Protein AF-A0A2D7NLL8-F1 (afdb_monomer_lite)

Sequence (76 aa):
MRDHDFSATERHEPSKPLTRFEDGTLFFLLIIALGVIGIAIYLFIPKVQHFTYDPGTGKAYRQWTYGTVDVVDPDS

Secondary structure (DSSP, 8-state):
-----TT--------PPPPHHHHHHHHHHHHHHHHHHHHHHHHHS---EEEEEETTTTEEEEEETTS-EEEE-S--

Radius of gyration: 28.65 Å; chains: 1; bounding box: 51×57×63 Å

Foldseek 3Di:
DDDDPPVPPPPPVPDDPDDPVVVVVVVVVVVVVVVVVVVVCVVPVDWDWDWDADPVVRWIWIDTPPDDIDTDDPPD

pLDDT: mean 76.75, std 13.4, range [46.59, 96.19]

Structure (mmCIF, N/CA/C/O backbone):
data_AF-A0A2D7NLL8-F1
#
_entry.id   AF-A0A2D7NLL8-F1
#
loop_
_atom_site.group_PDB
_atom_site.id
_atom_site.type_symbol
_atom_site.label_atom_id
_atom_site.label_alt_id
_atom_site.label_comp_id
_atom_site.label_asym_id
_atom_site.label_entity_id
_atom_site.label_seq_id
_atom_site.pdbx_PDB_ins_code
_atom_site.Cartn_x
_atom_site.Cartn_y
_atom_site.Cartn_z
_atom_site.occupancy
_atom_site.B_iso_or_equiv
_atom_site.auth_seq_id
_atom_site.auth_comp_id
_atom_site.auth_asym_id
_atom_site.auth_atom_id
_atom_site.pdbx_PDB_model_num
ATOM 1 N N . MET A 1 1 ? 20.639 -49.878 -21.279 1.00 46.59 1 MET A N 1
ATOM 2 C CA . MET A 1 1 ? 21.461 -48.875 -21.985 1.00 46.59 1 MET A CA 1
ATOM 3 C C . MET A 1 1 ? 20.568 -47.680 -22.240 1.00 46.59 1 MET A C 1
ATOM 5 O O . MET A 1 1 ? 19.437 -47.878 -22.659 1.00 46.59 1 MET A O 1
ATOM 9 N N . ARG A 1 2 ? 21.014 -46.512 -21.774 1.00 52.06 2 ARG A N 1
ATOM 10 C CA . ARG A 1 2 ? 20.312 -45.226 -21.804 1.00 52.06 2 ARG A CA 1
ATOM 11 C C . ARG A 1 2 ? 20.727 -44.502 -23.073 1.00 52.06 2 ARG A C 1
ATOM 13 O O . ARG A 1 2 ? 21.916 -44.219 -23.182 1.00 52.06 2 ARG A O 1
ATOM 20 N N . ASP A 1 3 ? 19.753 -44.079 -23.859 1.00 56.41 3 ASP A N 1
ATOM 21 C CA . ASP A 1 3 ? 19.941 -43.002 -24.819 1.00 56.41 3 ASP A CA 1
ATOM 22 C C . ASP A 1 3 ? 19.047 -41.862 -24.321 1.00 56.41 3 ASP A C 1
ATOM 24 O O . ASP A 1 3 ? 17.831 -41.862 -24.491 1.00 56.41 3 ASP A O 1
ATOM 28 N N . HIS A 1 4 ? 19.638 -40.971 -23.522 1.00 57.41 4 HIS A N 1
ATOM 29 C CA . HIS A 1 4 ? 18.991 -39.720 -23.136 1.00 57.41 4 HIS A CA 1
ATOM 30 C C . HIS A 1 4 ? 19.110 -38.779 -24.329 1.00 57.41 4 HIS A C 1
ATOM 32 O O . HIS A 1 4 ? 20.199 -38.277 -24.606 1.00 57.41 4 HIS A O 1
ATOM 38 N N . ASP A 1 5 ? 18.003 -38.560 -25.031 1.00 59.72 5 ASP A N 1
ATOM 39 C CA . ASP A 1 5 ? 17.893 -37.540 -26.069 1.00 59.72 5 ASP A CA 1
ATOM 40 C C . ASP A 1 5 ? 18.037 -36.145 -25.442 1.00 59.72 5 ASP A C 1
ATOM 42 O O . ASP A 1 5 ? 17.078 -35.508 -25.012 1.00 59.72 5 ASP A O 1
ATOM 46 N N . PHE A 1 6 ? 19.268 -35.637 -25.408 1.00 54.44 6 PHE A N 1
ATOM 47 C CA . PHE A 1 6 ? 19.598 -34.255 -25.042 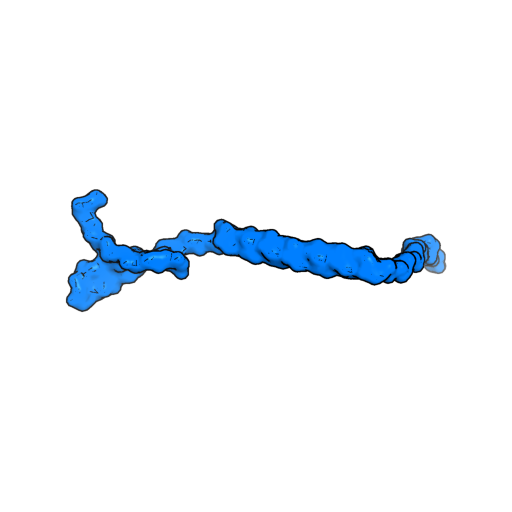1.00 54.44 6 PHE A CA 1
ATOM 48 C C . PHE A 1 6 ? 19.279 -33.247 -26.168 1.00 54.44 6 PHE A C 1
ATOM 50 O O . PHE A 1 6 ? 19.878 -32.175 -26.232 1.00 54.44 6 PHE A O 1
ATOM 57 N N . SER A 1 7 ? 18.332 -33.546 -27.068 1.00 52.56 7 SER A N 1
ATOM 58 C CA . SER A 1 7 ? 17.968 -32.625 -28.158 1.00 52.56 7 SER A CA 1
ATOM 59 C C . SER A 1 7 ? 16.995 -31.520 -27.729 1.00 52.56 7 SER A C 1
ATOM 61 O O . SER A 1 7 ? 16.695 -30.631 -28.524 1.00 52.56 7 SER A O 1
ATOM 63 N N . ALA A 1 8 ? 16.527 -31.531 -26.479 1.00 54.25 8 ALA A N 1
ATOM 64 C CA . ALA A 1 8 ? 15.824 -30.410 -25.858 1.00 54.25 8 ALA A CA 1
ATOM 65 C C . ALA A 1 8 ? 16.816 -29.359 -25.331 1.00 54.25 8 ALA A C 1
ATOM 67 O O . ALA A 1 8 ? 16.641 -28.810 -24.246 1.00 54.25 8 ALA A O 1
ATOM 68 N N . THR A 1 9 ? 17.894 -29.097 -26.077 1.00 57.19 9 THR A N 1
ATOM 69 C CA . THR A 1 9 ? 18.710 -27.914 -25.829 1.00 57.19 9 THR A CA 1
ATOM 70 C C . THR A 1 9 ? 17.818 -26.729 -26.162 1.00 57.19 9 THR A C 1
ATOM 72 O O . THR A 1 9 ? 17.560 -26.446 -27.333 1.00 57.19 9 THR A O 1
ATOM 75 N N . GLU A 1 10 ? 17.258 -26.112 -25.124 1.00 58.94 10 GLU A N 1
ATOM 76 C CA . GLU A 1 10 ? 16.553 -24.844 -25.197 1.00 58.94 10 GLU A CA 1
ATOM 77 C C . GLU A 1 10 ? 17.318 -23.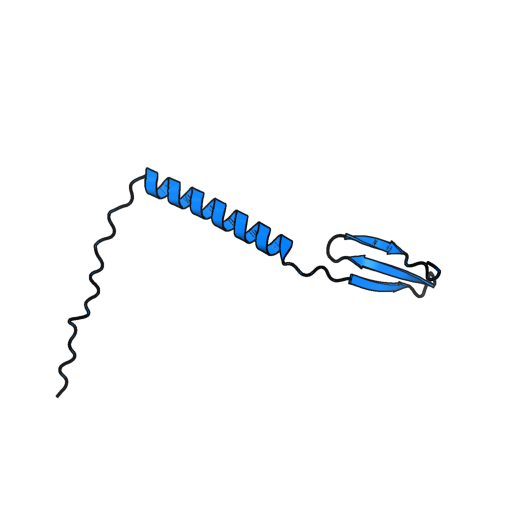947 -26.169 1.00 58.94 10 GLU A C 1
ATOM 79 O O . GLU A 1 10 ? 18.470 -23.582 -25.920 1.00 58.94 10 GLU A O 1
ATOM 84 N N . ARG A 1 11 ? 16.709 -23.621 -27.316 1.00 54.62 11 ARG A N 1
ATOM 85 C CA . ARG A 1 11 ? 17.175 -22.492 -28.113 1.00 54.62 11 ARG A CA 1
ATOM 86 C C . ARG A 1 11 ? 16.923 -21.267 -27.249 1.00 54.62 11 ARG A C 1
ATOM 88 O O . ARG A 1 11 ? 15.885 -20.626 -27.363 1.00 54.62 11 ARG A O 1
ATOM 95 N N . HIS A 1 12 ? 17.852 -20.970 -26.351 1.00 58.28 12 HIS A N 1
ATOM 96 C CA . HIS A 1 12 ? 18.050 -19.617 -25.884 1.00 58.28 12 HIS A CA 1
ATOM 97 C C . HIS A 1 12 ? 18.452 -18.837 -27.129 1.00 58.28 12 HIS A C 1
ATOM 99 O O . HIS A 1 12 ? 19.625 -18.773 -27.498 1.00 58.28 12 HIS A O 1
ATOM 105 N N . GLU A 1 13 ? 17.448 -18.333 -27.847 1.00 62.81 13 GLU A N 1
ATOM 106 C CA . GLU A 1 13 ? 17.672 -17.253 -28.788 1.00 62.81 13 GLU A CA 1
ATOM 107 C C . GLU A 1 13 ? 18.451 -16.193 -28.010 1.00 62.81 13 GLU A C 1
ATOM 109 O O . GLU A 1 13 ? 18.005 -15.796 -26.927 1.00 62.81 13 GLU A O 1
ATOM 114 N N . PRO A 1 14 ? 19.652 -15.806 -28.470 1.00 58.41 14 PRO A N 1
ATOM 115 C CA . PRO A 1 14 ? 20.434 -14.818 -27.760 1.00 58.41 14 PRO A CA 1
ATOM 116 C C . PRO A 1 14 ? 19.577 -13.561 -27.691 1.00 58.41 14 PRO A C 1
ATOM 118 O O . PRO A 1 14 ? 19.275 -12.954 -28.720 1.00 58.41 14 PRO A O 1
ATOM 121 N N . SER A 1 15 ? 19.132 -13.216 -26.480 1.00 66.44 15 SER A N 1
ATOM 122 C CA . SER A 1 15 ? 18.328 -12.028 -26.238 1.00 66.44 15 SER A CA 1
ATOM 123 C C . SER A 1 15 ? 19.096 -10.857 -26.826 1.00 66.44 15 SER A C 1
ATOM 125 O O . SER A 1 15 ? 20.208 -10.554 -26.379 1.00 66.44 15 SER A O 1
ATOM 127 N N . LYS A 1 16 ? 18.546 -10.254 -27.883 1.00 72.50 16 LYS A N 1
ATOM 128 C CA . LYS A 1 16 ? 19.155 -9.097 -28.529 1.00 72.50 16 LYS A CA 1
ATOM 129 C C . LYS A 1 16 ? 19.458 -8.069 -27.432 1.00 72.50 16 LYS A C 1
ATOM 131 O O . LYS A 1 16 ? 18.579 -7.823 -26.604 1.00 72.50 16 LYS A O 1
ATOM 136 N N . PRO A 1 17 ? 20.675 -7.500 -27.383 1.00 70.69 17 PRO A N 1
ATOM 137 C CA . PRO A 1 17 ? 20.992 -6.497 -26.379 1.00 70.69 17 PRO A CA 1
ATOM 138 C C . PRO A 1 17 ? 19.985 -5.357 -26.511 1.00 70.69 17 PRO A C 1
ATOM 140 O O . PRO A 1 17 ? 19.829 -4.797 -27.602 1.00 70.69 17 PRO A O 1
ATOM 143 N N . LEU A 1 18 ? 19.272 -5.072 -25.419 1.00 69.69 18 LEU A N 1
ATOM 144 C CA . LEU A 1 18 ? 18.246 -4.043 -25.416 1.00 69.69 18 LEU A CA 1
ATOM 145 C C . LEU A 1 18 ? 18.878 -2.701 -25.767 1.00 69.69 18 LEU A C 1
ATOM 147 O O . LEU A 1 18 ? 19.951 -2.325 -25.284 1.00 69.69 18 LEU A O 1
ATOM 151 N N . THR A 1 19 ? 18.198 -1.966 -26.630 1.00 80.69 19 THR A N 1
ATOM 152 C CA . THR A 1 19 ? 18.539 -0.576 -26.895 1.00 80.69 19 THR A CA 1
ATOM 153 C C . THR A 1 19 ? 18.276 0.256 -25.637 1.00 80.69 19 THR A C 1
ATOM 155 O O . THR A 1 19 ? 17.393 -0.053 -24.838 1.00 80.69 19 THR A O 1
ATOM 158 N N . ARG A 1 20 ? 19.001 1.369 -25.469 1.00 79.38 20 ARG A N 1
ATOM 159 C CA . ARG A 1 20 ? 18.816 2.287 -24.322 1.00 79.38 20 ARG A CA 1
ATOM 160 C C . ARG A 1 20 ? 17.365 2.770 -24.155 1.00 79.38 20 ARG A C 1
ATOM 162 O O . ARG A 1 20 ? 16.960 3.136 -23.059 1.00 79.38 20 ARG A O 1
ATOM 169 N N . PHE A 1 21 ? 16.594 2.785 -25.242 1.00 79.38 21 PHE A N 1
ATOM 170 C CA . PHE A 1 21 ? 15.181 3.153 -25.238 1.00 79.38 21 PHE A CA 1
ATOM 171 C C . PHE A 1 21 ? 14.279 2.040 -24.683 1.00 79.38 21 PHE A C 1
ATOM 173 O O . PHE A 1 21 ? 13.362 2.320 -23.911 1.00 79.38 21 PHE A O 1
ATOM 180 N N . GLU A 1 22 ? 14.542 0.784 -25.046 1.00 84.38 22 GLU A N 1
ATOM 181 C CA . GLU A 1 22 ? 13.801 -0.369 -24.521 1.00 84.38 22 GLU A CA 1
ATOM 182 C C . GLU A 1 22 ? 14.060 -0.535 -23.019 1.00 84.38 22 GLU A C 1
ATOM 184 O O . GLU A 1 22 ? 13.119 -0.756 -22.262 1.00 84.38 22 GLU A O 1
ATOM 189 N N . ASP A 1 23 ? 15.301 -0.318 -22.576 1.00 84.81 23 ASP A N 1
ATOM 190 C CA . ASP A 1 23 ? 15.673 -0.339 -21.157 1.00 84.81 23 ASP A CA 1
ATOM 191 C C . ASP A 1 23 ? 14.949 0.760 -20.353 1.00 84.81 23 ASP A C 1
ATOM 193 O O . ASP A 1 23 ? 14.330 0.499 -19.320 1.00 84.81 23 ASP A O 1
ATOM 197 N N . GLY A 1 24 ? 14.901 1.986 -20.891 1.00 86.69 24 GLY A N 1
ATOM 198 C CA . GLY A 1 24 ? 14.111 3.071 -20.302 1.00 86.69 24 GLY A CA 1
ATOM 199 C C . GLY A 1 24 ? 12.615 2.745 -20.239 1.00 86.69 24 GLY A C 1
ATOM 200 O O . GLY A 1 24 ? 11.967 2.986 -19.222 1.00 86.69 24 GLY A O 1
ATOM 201 N N . THR A 1 25 ? 12.064 2.147 -21.296 1.00 91.00 25 THR A N 1
ATOM 202 C CA . THR A 1 25 ? 10.650 1.743 -21.342 1.00 91.00 25 THR A CA 1
ATOM 203 C C . THR A 1 25 ? 10.332 0.688 -20.282 1.00 91.00 25 THR A C 1
ATOM 205 O O . THR A 1 25 ? 9.336 0.818 -19.569 1.00 91.00 25 THR A O 1
ATOM 208 N N . LEU A 1 26 ? 11.191 -0.322 -20.123 1.00 90.44 26 LEU A N 1
ATOM 209 C CA . LEU A 1 26 ? 11.046 -1.341 -19.082 1.00 90.44 26 LEU A CA 1
ATOM 210 C C . LEU A 1 26 ? 11.109 -0.740 -17.677 1.00 90.44 26 LEU A C 1
ATOM 212 O O . LEU A 1 26 ? 10.320 -1.127 -16.816 1.00 90.44 26 LEU A O 1
ATOM 216 N N . PHE A 1 27 ? 11.981 0.243 -17.454 1.00 91.38 27 PHE A N 1
ATOM 217 C CA . PHE A 1 27 ? 12.047 0.955 -16.181 1.00 91.38 27 PHE A CA 1
ATOM 218 C C . PHE A 1 27 ? 10.741 1.701 -15.860 1.00 91.38 27 PHE A C 1
ATOM 220 O O . PHE A 1 27 ? 10.221 1.593 -14.749 1.00 91.38 27 PHE A O 1
ATOM 227 N N . PHE A 1 28 ? 10.150 2.404 -16.832 1.00 93.56 28 PHE A N 1
ATOM 228 C CA . PHE A 1 28 ? 8.850 3.055 -16.632 1.00 93.56 28 PHE A CA 1
ATOM 229 C C . PHE A 1 28 ? 7.720 2.047 -16.397 1.00 93.56 28 PHE A C 1
ATOM 231 O O . PHE A 1 28 ? 6.891 2.260 -15.511 1.00 93.56 28 PHE A O 1
ATOM 238 N N . LEU A 1 29 ? 7.700 0.934 -17.135 1.00 95.31 29 LEU A N 1
ATOM 239 C CA . LEU A 1 29 ? 6.730 -0.142 -16.913 1.00 95.31 29 LEU A CA 1
ATOM 240 C C . LEU A 1 29 ? 6.859 -0.743 -15.510 1.00 95.31 29 LEU A C 1
ATOM 242 O O . LEU A 1 29 ? 5.841 -0.998 -14.868 1.00 95.31 29 LEU A O 1
ATOM 246 N N . LEU A 1 30 ? 8.084 -0.904 -15.003 1.00 95.44 30 LEU A N 1
ATOM 247 C CA . LEU A 1 30 ? 8.331 -1.354 -13.635 1.00 95.44 30 LEU A CA 1
ATOM 248 C C . LEU A 1 30 ? 7.755 -0.371 -12.606 1.00 95.44 30 LEU A C 1
ATOM 250 O O . LEU A 1 30 ? 7.074 -0.798 -11.676 1.00 95.44 30 LEU A O 1
ATOM 254 N N . ILE A 1 31 ? 7.973 0.936 -12.781 1.00 95.69 31 ILE A N 1
ATOM 255 C CA . ILE A 1 31 ? 7.409 1.961 -11.885 1.00 95.69 31 ILE A CA 1
ATOM 256 C C . ILE A 1 31 ? 5.879 1.902 -11.887 1.00 95.69 31 ILE A C 1
ATOM 258 O O . ILE A 1 31 ? 5.259 1.930 -10.824 1.00 95.69 31 ILE A O 1
ATOM 262 N N . ILE A 1 32 ? 5.266 1.793 -13.068 1.00 96.00 32 ILE A N 1
ATOM 263 C CA . ILE A 1 32 ? 3.808 1.688 -13.198 1.00 96.00 32 ILE A CA 1
ATOM 264 C C . ILE A 1 32 ? 3.306 0.425 -12.493 1.00 96.00 32 ILE A C 1
ATOM 266 O O . ILE A 1 32 ? 2.353 0.502 -11.719 1.00 96.00 32 ILE A O 1
ATOM 270 N N . ALA A 1 33 ? 3.962 -0.718 -12.705 1.00 96.19 33 ALA A N 1
ATOM 271 C CA . ALA A 1 33 ? 3.597 -1.975 -12.061 1.00 96.19 33 ALA A CA 1
ATOM 272 C C . ALA A 1 33 ? 3.655 -1.864 -10.530 1.00 96.19 33 ALA A C 1
ATOM 274 O O . ALA A 1 33 ? 2.704 -2.249 -9.851 1.00 96.19 33 ALA A O 1
ATOM 275 N N . LEU A 1 34 ? 4.719 -1.267 -9.982 1.00 95.62 34 LEU A N 1
ATOM 276 C CA . LEU A 1 34 ? 4.841 -1.016 -8.544 1.00 95.62 34 LEU A CA 1
ATOM 277 C C . LEU A 1 34 ? 3.736 -0.084 -8.026 1.00 95.62 34 LEU A C 1
ATOM 279 O O . LEU A 1 34 ? 3.161 -0.346 -6.970 1.00 95.62 34 LEU A O 1
ATOM 283 N N . GLY A 1 35 ? 3.393 0.962 -8.782 1.00 95.00 35 GLY A N 1
ATOM 284 C CA . GLY A 1 35 ? 2.291 1.864 -8.447 1.00 95.00 35 GLY A CA 1
ATOM 285 C C . GLY A 1 35 ? 0.941 1.146 -8.389 1.00 95.00 35 GLY A C 1
ATOM 286 O O . GLY A 1 35 ? 0.203 1.294 -7.414 1.00 95.00 35 GLY A O 1
ATOM 287 N N . VAL A 1 36 ? 0.636 0.316 -9.390 1.00 95.75 36 VAL A N 1
ATOM 288 C CA . VAL A 1 36 ? -0.606 -0.475 -9.439 1.00 95.75 36 VAL A CA 1
ATOM 289 C C . VAL A 1 36 ? -0.674 -1.467 -8.278 1.00 95.75 36 VAL A C 1
ATOM 291 O O . VAL A 1 36 ? -1.714 -1.565 -7.628 1.00 95.75 36 VAL A O 1
ATOM 294 N N . ILE A 1 37 ? 0.428 -2.158 -7.968 1.00 94.38 37 ILE A N 1
ATOM 295 C CA . ILE A 1 37 ? 0.505 -3.073 -6.820 1.00 94.38 37 ILE A CA 1
ATOM 296 C C . ILE A 1 37 ? 0.247 -2.316 -5.510 1.00 94.38 37 ILE A C 1
ATOM 298 O O . ILE A 1 37 ? -0.539 -2.778 -4.685 1.00 94.38 37 ILE A O 1
ATOM 302 N N . GLY A 1 38 ? 0.847 -1.137 -5.328 1.00 92.06 38 GLY A N 1
ATOM 303 C CA . GLY A 1 38 ? 0.628 -0.307 -4.142 1.00 92.06 38 GLY A CA 1
ATOM 304 C C . GLY A 1 38 ? -0.833 0.119 -3.971 1.00 92.06 38 GLY A C 1
ATOM 305 O O . GLY A 1 38 ? -1.386 0.007 -2.876 1.00 92.06 38 GLY A O 1
ATOM 306 N N . ILE A 1 39 ? -1.486 0.543 -5.059 1.00 90.88 39 ILE A N 1
ATOM 307 C CA . ILE A 1 39 ? -2.914 0.902 -5.053 1.00 90.88 39 ILE A CA 1
ATOM 308 C C . ILE A 1 39 ? -3.775 -0.320 -4.728 1.00 90.88 39 ILE A C 1
ATOM 310 O O . ILE A 1 39 ? -4.686 -0.223 -3.907 1.00 90.88 39 ILE A O 1
ATOM 314 N N . ALA A 1 40 ? -3.483 -1.472 -5.333 1.00 90.75 40 ALA A N 1
ATOM 315 C CA . ALA A 1 40 ? -4.205 -2.705 -5.049 1.00 90.75 40 ALA A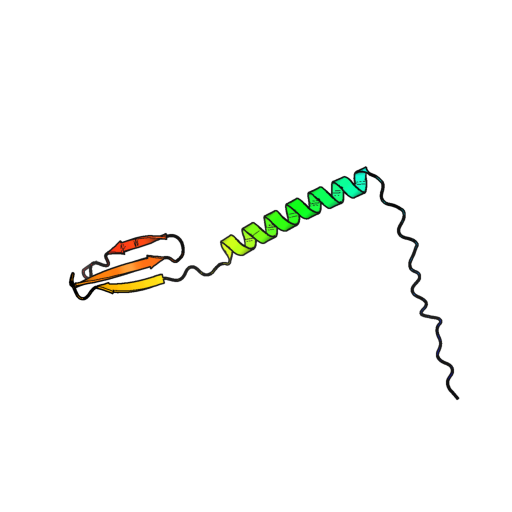 CA 1
ATOM 316 C C . ALA A 1 40 ? -4.103 -3.060 -3.560 1.00 90.75 40 ALA A C 1
ATOM 318 O O . ALA A 1 40 ? -5.125 -3.248 -2.908 1.00 90.75 40 ALA A O 1
ATOM 319 N N . ILE A 1 41 ? -2.897 -3.056 -2.988 1.00 88.44 41 ILE A N 1
ATOM 320 C CA . ILE A 1 41 ? -2.700 -3.301 -1.554 1.00 88.44 41 ILE A CA 1
ATOM 321 C C . ILE A 1 41 ? -3.541 -2.326 -0.724 1.00 88.44 41 ILE A C 1
ATOM 323 O O . ILE A 1 41 ? -4.296 -2.764 0.135 1.00 88.44 41 ILE A O 1
ATOM 327 N N . TYR A 1 42 ? -3.489 -1.024 -1.010 1.00 83.50 42 TYR A N 1
ATOM 328 C CA . TYR A 1 42 ? -4.285 -0.032 -0.283 1.00 83.50 42 TYR A CA 1
ATOM 329 C C . TYR A 1 42 ? -5.797 -0.316 -0.323 1.00 83.50 42 TYR A C 1
ATOM 331 O O . TYR A 1 42 ? -6.477 -0.188 0.695 1.00 83.50 42 TYR A O 1
ATOM 339 N N . LEU A 1 43 ? -6.327 -0.716 -1.481 1.00 85.44 43 LEU A N 1
ATOM 340 C CA . LEU A 1 43 ? -7.752 -1.010 -1.651 1.00 85.44 43 LEU A CA 1
ATOM 341 C C . LEU A 1 43 ? -8.175 -2.329 -0.993 1.00 85.44 43 LEU A C 1
ATOM 343 O O . LEU A 1 43 ? -9.308 -2.431 -0.524 1.00 85.44 43 LEU A O 1
ATOM 347 N N . PHE A 1 44 ? -7.287 -3.325 -0.965 1.00 84.12 44 PHE A N 1
ATOM 348 C CA . PHE A 1 44 ? -7.584 -4.671 -0.471 1.00 84.12 44 PHE A CA 1
ATOM 349 C C . PHE A 1 44 ? -7.133 -4.926 0.969 1.00 84.12 44 PHE A C 1
ATOM 351 O O . PHE A 1 44 ? -7.436 -5.991 1.508 1.00 84.12 44 PHE A O 1
ATOM 358 N N . ILE A 1 45 ? -6.452 -3.980 1.623 1.00 82.00 45 ILE A N 1
ATOM 359 C CA . ILE A 1 45 ? -6.209 -4.080 3.061 1.00 82.00 45 ILE A CA 1
ATOM 360 C C . ILE A 1 45 ? -7.572 -4.089 3.780 1.00 82.00 45 ILE A C 1
ATOM 362 O O . ILE A 1 45 ? -8.344 -3.129 3.661 1.00 82.00 45 ILE A O 1
ATOM 366 N N . PRO A 1 46 ? -7.889 -5.153 4.541 1.00 76.75 46 PRO A N 1
ATOM 367 C CA . PRO A 1 46 ? -9.160 -5.252 5.236 1.00 76.75 46 PRO A CA 1
ATOM 368 C C . PRO A 1 46 ? -9.269 -4.136 6.275 1.00 76.75 46 PRO A C 1
ATOM 370 O O . PRO A 1 46 ? -8.411 -3.977 7.144 1.00 76.75 46 PRO A O 1
ATOM 373 N N . LYS A 1 47 ? -10.350 -3.360 6.193 1.00 74.62 47 LYS A N 1
ATOM 374 C CA . LYS A 1 47 ? -10.685 -2.369 7.217 1.00 74.62 47 LYS A CA 1
ATOM 375 C C . LYS A 1 47 ? -11.347 -3.099 8.377 1.00 74.62 47 LYS A C 1
ATOM 377 O O . LYS A 1 47 ? -12.473 -3.571 8.241 1.00 74.62 47 LYS A O 1
ATOM 382 N N . VAL A 1 48 ? -10.648 -3.198 9.503 1.00 75.88 48 VAL A N 1
ATOM 383 C CA . VAL A 1 48 ? -11.165 -3.843 10.712 1.00 75.88 48 VAL A CA 1
ATOM 384 C C . 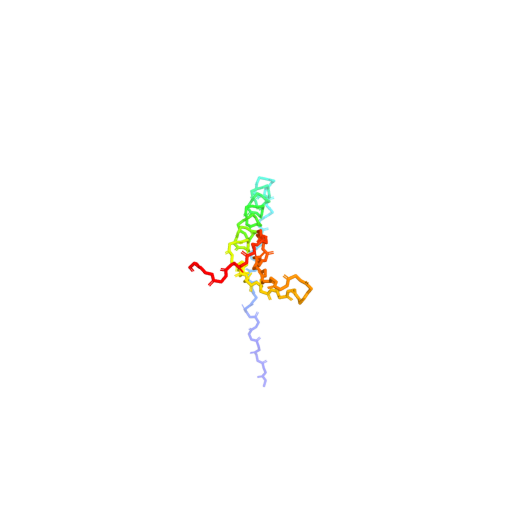VAL A 1 48 ? -11.727 -2.774 11.648 1.00 75.88 48 VAL A C 1
ATOM 386 O O . VAL A 1 48 ? -11.156 -1.691 11.806 1.00 75.88 48 VAL A O 1
ATOM 389 N N . GLN A 1 49 ? -12.885 -3.064 12.238 1.00 81.50 49 GLN A N 1
ATOM 390 C CA . GLN A 1 49 ? -13.439 -2.277 13.336 1.00 81.50 49 GLN A CA 1
ATOM 391 C C . GLN A 1 49 ? -12.935 -2.854 14.654 1.00 81.50 49 GLN A C 1
ATOM 393 O O . GLN A 1 49 ? -13.088 -4.047 14.913 1.00 81.50 49 GLN A O 1
ATOM 398 N N . HIS A 1 50 ? -12.371 -1.998 15.495 1.00 80.62 50 HIS A N 1
ATOM 399 C CA . HIS A 1 50 ? -11.979 -2.329 16.854 1.00 80.62 50 HIS A CA 1
ATOM 400 C C . HIS A 1 50 ? -12.923 -1.623 17.820 1.00 80.62 50 HIS A C 1
ATOM 402 O O . HIS A 1 50 ? -13.151 -0.418 17.701 1.00 80.62 50 HIS A O 1
ATOM 408 N N . PHE A 1 51 ? -13.467 -2.379 18.769 1.00 83.25 51 PHE A N 1
ATOM 409 C CA . PHE A 1 51 ? -14.253 -1.838 19.867 1.00 83.25 51 PHE A CA 1
ATOM 410 C C . PHE A 1 51 ? -13.441 -1.948 21.149 1.00 83.25 51 PHE A C 1
ATOM 412 O O . PHE A 1 51 ? -13.011 -3.041 21.521 1.00 83.25 51 PHE A O 1
ATOM 419 N N . THR A 1 52 ? -13.249 -0.819 21.818 1.00 83.44 52 THR A N 1
ATOM 420 C CA . THR A 1 52 ? -12.560 -0.753 23.107 1.00 83.44 52 THR A CA 1
ATOM 421 C C . THR A 1 52 ? -13.516 -0.166 24.128 1.00 83.44 52 THR A C 1
ATOM 423 O O . THR A 1 52 ? -14.096 0.894 23.901 1.00 83.44 52 THR A O 1
ATOM 426 N N . TYR A 1 53 ? -13.688 -0.856 25.250 1.00 82.56 53 TYR A N 1
ATOM 427 C CA . TYR A 1 53 ? -14.476 -0.368 26.375 1.00 82.56 53 TYR A CA 1
ATOM 428 C C . TYR A 1 53 ? -13.542 0.212 27.435 1.00 82.56 53 TYR A C 1
ATOM 430 O O . TYR A 1 53 ? -12.627 -0.478 27.886 1.00 82.56 53 TYR A O 1
ATOM 438 N N . ASP A 1 54 ? -13.769 1.466 27.824 1.00 83.00 54 ASP A N 1
ATOM 439 C CA . ASP A 1 54 ? -13.048 2.099 28.925 1.00 83.00 54 ASP A CA 1
ATOM 440 C C . ASP A 1 54 ? -13.883 2.016 30.218 1.00 83.00 54 ASP A C 1
ATOM 442 O O . ASP A 1 54 ? -14.896 2.712 30.348 1.00 83.00 54 ASP A O 1
ATOM 446 N N . PRO A 1 55 ? -13.471 1.196 31.203 1.00 78.00 55 PRO A N 1
ATOM 447 C CA . PRO A 1 55 ? -14.195 1.051 32.461 1.00 78.00 55 PRO A CA 1
ATOM 448 C C . PRO A 1 55 ? -14.130 2.296 33.358 1.00 78.00 55 PRO A C 1
ATOM 450 O O . PRO A 1 55 ? -14.943 2.403 34.272 1.00 78.00 55 PRO A O 1
ATOM 453 N N . GLY A 1 56 ? -13.198 3.231 33.128 1.00 82.00 56 GLY A N 1
ATOM 454 C CA . GLY A 1 56 ? -13.086 4.463 33.915 1.00 82.00 56 GLY A CA 1
ATOM 455 C C . GLY A 1 56 ? -14.111 5.529 33.524 1.00 82.00 56 GLY A C 1
ATOM 456 O O . GLY A 1 56 ? -14.607 6.258 34.380 1.00 82.00 56 GLY A O 1
ATOM 457 N N . THR A 1 57 ? -14.452 5.607 32.237 1.00 78.50 57 THR A N 1
ATOM 458 C CA . THR A 1 57 ? -15.421 6.578 31.701 1.00 78.50 57 THR A CA 1
ATOM 459 C C . THR A 1 57 ? -16.782 5.961 31.377 1.00 78.50 57 THR A C 1
ATOM 461 O O . THR A 1 57 ? -17.735 6.699 31.129 1.00 78.50 57 THR A O 1
ATOM 464 N N . GLY A 1 58 ? -16.889 4.626 31.389 1.00 81.31 58 GLY A N 1
ATOM 465 C CA . GLY A 1 58 ? -18.109 3.890 31.049 1.00 81.31 58 GLY A CA 1
ATOM 466 C C . GLY A 1 58 ? -18.477 3.969 29.565 1.00 81.31 58 GLY A C 1
ATOM 467 O O . GLY A 1 58 ? -19.618 3.690 29.204 1.00 81.31 58 GLY A O 1
ATOM 468 N N . LYS A 1 59 ? -17.538 4.383 28.705 1.00 80.56 59 LYS A N 1
ATOM 469 C CA . LYS A 1 59 ? -17.772 4.617 27.276 1.00 80.56 59 LYS A CA 1
ATOM 470 C C . LYS A 1 59 ? -17.190 3.496 26.426 1.00 80.56 59 LYS A C 1
ATOM 472 O O . LYS A 1 59 ? -16.105 2.977 26.696 1.00 80.56 59 LYS A O 1
ATOM 477 N N . ALA A 1 60 ? -17.908 3.162 25.358 1.00 82.88 60 ALA A N 1
ATOM 478 C CA . ALA A 1 60 ? -17.403 2.318 24.289 1.00 82.88 60 ALA A CA 1
ATOM 479 C C . ALA A 1 60 ? -16.867 3.200 23.156 1.00 82.88 60 ALA A C 1
ATOM 481 O O . ALA A 1 60 ? -17.505 4.167 22.745 1.00 82.88 60 ALA A O 1
ATOM 482 N N . TYR A 1 61 ? -15.695 2.853 22.642 1.00 81.19 61 TYR A N 1
ATOM 483 C CA . TYR A 1 61 ? -15.052 3.530 21.526 1.00 81.19 61 TYR A CA 1
ATOM 484 C C . TYR A 1 61 ? -14.981 2.579 20.342 1.00 81.19 61 TYR A C 1
ATOM 486 O O . TYR A 1 61 ? -14.590 1.420 20.490 1.00 81.19 61 TYR A O 1
ATOM 494 N N . ARG A 1 62 ? -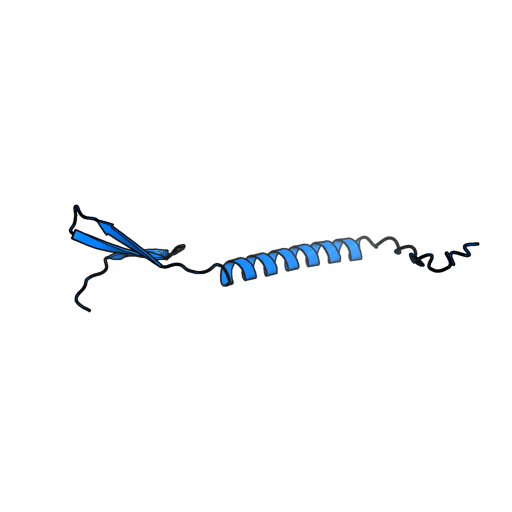15.334 3.080 19.162 1.00 82.56 62 ARG A N 1
ATOM 495 C CA . ARG A 1 62 ? -15.192 2.387 17.886 1.00 82.56 62 ARG A CA 1
ATOM 496 C C . ARG A 1 62 ?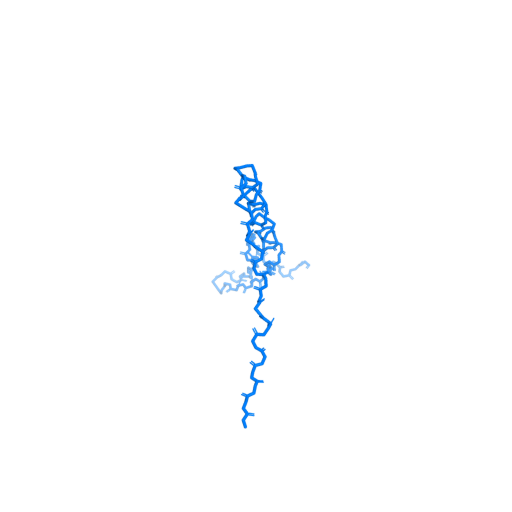 -14.064 3.038 17.105 1.00 82.56 62 ARG A C 1
ATOM 498 O O . ARG A 1 62 ? -14.113 4.230 16.824 1.00 82.56 62 ARG A O 1
ATOM 505 N N . GLN A 1 63 ? -13.075 2.250 16.711 1.00 82.75 63 GLN A N 1
ATOM 506 C CA . GLN A 1 63 ? -11.950 2.712 15.908 1.00 82.75 63 GLN A CA 1
ATOM 507 C C . GLN A 1 63 ? -11.804 1.863 14.650 1.00 82.75 63 GLN A C 1
ATOM 509 O O . GLN A 1 63 ? -11.776 0.635 14.704 1.00 82.75 63 GLN A O 1
ATOM 514 N N . TRP A 1 64 ? -11.658 2.525 13.508 1.00 81.31 64 TRP A N 1
ATOM 515 C CA . TRP A 1 64 ? -11.268 1.869 12.264 1.00 81.31 64 TRP A CA 1
ATOM 516 C C . TRP A 1 64 ? -9.745 1.791 12.152 1.00 81.31 64 TRP A C 1
ATOM 518 O O . TRP A 1 64 ? -9.066 2.760 12.484 1.00 81.31 64 TRP A O 1
ATOM 528 N N . THR A 1 65 ? -9.206 0.690 11.613 1.00 72.12 65 THR A N 1
ATOM 529 C CA . THR A 1 65 ? -7.748 0.457 11.460 1.00 72.12 65 THR A CA 1
ATOM 530 C C . THR A 1 65 ? -6.981 1.636 10.836 1.00 72.12 65 THR A C 1
ATOM 532 O O . THR A 1 65 ? -5.827 1.867 11.179 1.00 72.12 65 THR A O 1
ATOM 535 N N . TYR A 1 66 ? -7.625 2.412 9.959 1.00 69.06 66 TYR A N 1
ATOM 536 C CA . TYR A 1 66 ? -7.054 3.602 9.310 1.00 69.06 66 TYR A CA 1
ATOM 537 C C . TYR A 1 66 ? -7.991 4.817 9.385 1.00 69.06 66 TYR A C 1
ATOM 539 O O . TYR A 1 66 ? -8.036 5.622 8.456 1.00 69.06 66 TYR A O 1
ATOM 547 N N . GLY A 1 67 ? -8.808 4.914 10.436 1.00 69.38 67 GLY A N 1
ATOM 548 C CA . GLY A 1 67 ? -9.835 5.948 10.557 1.00 69.38 67 GLY A CA 1
ATOM 549 C C . GLY A 1 67 ? -9.909 6.586 11.937 1.00 69.38 67 GLY A C 1
ATOM 550 O O . GLY A 1 67 ? -9.080 6.343 12.813 1.00 69.38 67 GLY A O 1
ATOM 551 N N . THR A 1 68 ? -10.910 7.441 12.103 1.00 69.38 68 THR A N 1
ATOM 552 C CA . THR A 1 68 ? -11.167 8.175 13.340 1.00 69.38 68 THR A CA 1
ATOM 553 C C . THR A 1 68 ? -11.706 7.260 14.438 1.00 69.38 68 THR A C 1
ATOM 555 O O . THR A 1 68 ? -12.255 6.186 14.173 1.00 69.38 68 THR A O 1
ATOM 558 N N . VAL A 1 69 ? -11.501 7.688 15.683 1.00 75.81 69 VAL A N 1
ATOM 559 C CA . VAL A 1 69 ? -12.082 7.067 16.876 1.00 75.81 69 VAL A CA 1
ATOM 560 C C . VAL A 1 69 ? -13.403 7.771 17.161 1.00 75.81 69 VAL A C 1
ATOM 562 O O . VAL A 1 69 ? -13.405 8.976 17.409 1.00 75.81 69 VAL A O 1
ATOM 565 N N . ASP A 1 70 ? -14.499 7.021 17.158 1.00 72.50 70 ASP A N 1
ATOM 566 C CA . ASP A 1 70 ? -15.829 7.517 17.502 1.00 72.50 70 ASP A CA 1
ATOM 567 C C . ASP A 1 70 ? -16.248 6.962 18.869 1.00 72.50 70 ASP A C 1
ATOM 569 O O . ASP A 1 70 ? -15.992 5.797 19.183 1.00 72.50 70 ASP A O 1
ATOM 573 N N . VAL A 1 71 ? -16.926 7.773 19.682 1.00 76.00 71 VAL A N 1
ATOM 574 C CA . VAL A 1 71 ? -17.630 7.279 20.875 1.00 76.00 71 VAL A CA 1
ATOM 575 C C . VAL A 1 71 ? -18.935 6.635 20.416 1.00 76.00 71 VAL A C 1
ATOM 577 O O . VAL A 1 71 ? -19.663 7.214 19.612 1.00 76.00 71 VAL A O 1
ATOM 580 N N . VAL A 1 72 ? -19.218 5.429 20.898 1.00 71.88 72 VAL A N 1
ATOM 581 C CA . VAL A 1 72 ? -20.469 4.722 20.624 1.00 71.88 72 VAL A CA 1
ATOM 582 C C . VAL A 1 72 ? -21.470 5.112 21.703 1.00 71.88 72 VAL A C 1
ATOM 584 O O . VAL A 1 72 ? -21.366 4.640 22.835 1.00 71.88 72 VAL A O 1
ATOM 587 N N . ASP A 1 73 ? -22.424 5.971 21.351 1.00 70.81 73 ASP A N 1
ATOM 588 C CA . ASP A 1 73 ? -23.599 6.215 22.184 1.00 70.81 73 ASP A CA 1
ATOM 589 C C . ASP A 1 73 ? -24.635 5.103 21.921 1.00 70.81 73 ASP A C 1
ATOM 591 O O . ASP A 1 73 ? -24.950 4.829 20.762 1.00 70.81 73 ASP A O 1
ATOM 595 N N . PRO A 1 74 ? -25.144 4.417 22.959 1.00 62.38 74 PRO A N 1
ATOM 596 C CA . PRO A 1 74 ? -26.015 3.249 22.798 1.00 62.38 74 PRO A CA 1
ATOM 597 C C . PRO A 1 74 ? -27.455 3.552 22.331 1.00 62.38 74 PRO A C 1
ATOM 599 O O . PRO A 1 74 ? -28.201 2.606 22.098 1.00 62.38 74 PRO A O 1
ATOM 602 N N . ASP A 1 75 ? -27.840 4.823 22.154 1.00 60.00 75 ASP A N 1
ATOM 603 C CA . ASP A 1 75 ? -29.238 5.252 21.949 1.00 60.00 75 ASP A CA 1
ATOM 604 C C . ASP A 1 75 ? -29.543 5.842 20.547 1.00 60.00 75 ASP A C 1
ATOM 606 O O . ASP A 1 75 ? -30.329 6.784 20.427 1.00 60.00 75 ASP A O 1
ATOM 610 N N . SER A 1 76 ? -28.958 5.306 19.466 1.00 49.62 76 SER A N 1
ATOM 611 C CA . SER A 1 76 ? -29.323 5.681 18.079 1.00 49.62 76 SER A CA 1
ATOM 612 C C . SER A 1 76 ? -29.710 4.498 17.203 1.00 49.62 76 SER A C 1
ATOM 614 O O . SER A 1 76 ? -28.858 3.586 17.085 1.00 49.62 76 SER A O 1
#